Protein AF-A0A1M7P2T1-F1 (afdb_monomer_lite)

Sequence (149 aa):
MNSELLLVQASCNGKMECLFENRDLTLDIAVKNISPYTIGLPLQYIQAKGPYLTLIDNATQTKVVLKTGLPKFGLKNVLTTVKPGDVVHLSSVLKARELTEFRSRRTDISVRIELSTQVDIGSASQPPTHDLRNFEASTTLRILSQESP

Structure (mmCIF, N/CA/C/O backbone):
data_AF-A0A1M7P2T1-F1
#
_entry.id   AF-A0A1M7P2T1-F1
#
loop_
_atom_site.group_PDB
_atom_site.id
_atom_site.type_symbol
_atom_site.label_atom_id
_atom_site.label_alt_id
_atom_site.label_comp_id
_atom_site.label_asym_id
_atom_site.label_entity_id
_atom_site.label_seq_id
_atom_site.pdbx_PDB_ins_code
_atom_site.Cartn_x
_atom_site.Cartn_y
_atom_site.Cartn_z
_atom_site.occupancy
_atom_site.B_iso_or_equiv
_atom_site.auth_seq_id
_atom_site.auth_comp_id
_atom_site.auth_asym_id
_atom_site.auth_atom_id
_atom_site.pdbx_PDB_model_num
ATOM 1 N N . MET A 1 1 ? 15.864 16.478 -5.502 1.00 30.81 1 MET A N 1
ATOM 2 C CA . MET A 1 1 ? 14.471 16.327 -5.974 1.00 30.81 1 MET A CA 1
ATOM 3 C C . MET A 1 1 ? 14.152 14.844 -5.941 1.00 30.81 1 MET A C 1
ATOM 5 O O . MET A 1 1 ? 14.804 14.102 -6.662 1.00 30.81 1 MET A O 1
ATOM 9 N N . ASN A 1 2 ? 13.256 14.401 -5.056 1.00 45.00 2 ASN A N 1
ATOM 10 C CA . ASN A 1 2 ? 12.777 13.017 -5.068 1.00 45.00 2 ASN A CA 1
ATOM 11 C C . ASN A 1 2 ? 11.793 12.889 -6.230 1.00 45.00 2 ASN A C 1
ATOM 13 O O . ASN A 1 2 ? 10.662 13.351 -6.131 1.00 45.00 2 ASN A O 1
ATOM 17 N N . SER A 1 3 ? 12.254 12.353 -7.356 1.00 56.09 3 SER A N 1
ATOM 18 C CA . SER A 1 3 ? 11.376 12.025 -8.475 1.00 56.09 3 SER A CA 1
ATOM 19 C C . SER A 1 3 ? 10.542 10.812 -8.074 1.00 56.09 3 SER A C 1
ATOM 21 O O . SER A 1 3 ? 11.096 9.733 -7.870 1.00 56.09 3 SER A O 1
ATOM 23 N N . GLU A 1 4 ? 9.232 10.986 -7.921 1.00 79.38 4 GLU A N 1
ATOM 24 C CA . GLU A 1 4 ? 8.319 9.873 -7.658 1.00 79.38 4 GLU A CA 1
ATOM 25 C C . GLU A 1 4 ? 8.345 8.911 -8.855 1.00 79.38 4 GLU A C 1
ATOM 27 O O . GLU A 1 4 ? 7.960 9.264 -9.968 1.00 79.38 4 GLU A O 1
ATOM 32 N N . LEU A 1 5 ? 8.878 7.705 -8.646 1.00 87.19 5 LEU A N 1
ATOM 33 C CA . LEU A 1 5 ? 9.029 6.694 -9.700 1.00 87.19 5 LEU A CA 1
ATOM 34 C C . LEU A 1 5 ? 7.743 5.893 -9.912 1.00 87.19 5 LEU A C 1
ATOM 36 O O . LEU A 1 5 ? 7.380 5.548 -11.039 1.00 87.19 5 LEU A O 1
ATOM 40 N N . LEU A 1 6 ? 7.061 5.593 -8.808 1.00 91.31 6 LEU A N 1
ATOM 41 C CA . LEU A 1 6 ? 5.832 4.820 -8.785 1.00 91.31 6 LEU A CA 1
ATOM 42 C C . LEU A 1 6 ? 4.764 5.597 -8.018 1.00 91.31 6 LEU A C 1
ATOM 44 O O . LEU A 1 6 ? 5.033 6.146 -6.951 1.00 91.31 6 LEU A O 1
ATOM 48 N N . LEU A 1 7 ? 3.546 5.578 -8.545 1.00 94.00 7 LEU A N 1
ATOM 49 C CA . LEU A 1 7 ? 2.349 6.072 -7.882 1.00 94.00 7 LEU A CA 1
ATOM 50 C C . LEU A 1 7 ? 1.626 4.900 -7.218 1.00 94.00 7 LEU A C 1
ATOM 52 O O . LEU A 1 7 ? 1.411 3.870 -7.857 1.00 94.00 7 LEU A O 1
ATOM 56 N N . VAL A 1 8 ? 1.214 5.071 -5.962 1.00 94.56 8 VAL A N 1
ATOM 57 C CA . VAL A 1 8 ? 0.433 4.071 -5.224 1.00 94.56 8 VAL A CA 1
ATOM 58 C C . VAL A 1 8 ? -0.979 4.586 -4.999 1.00 94.56 8 VAL A C 1
ATOM 60 O O . VAL A 1 8 ? -1.188 5.691 -4.502 1.00 94.56 8 VAL A O 1
ATOM 63 N N . GLN A 1 9 ? -1.958 3.762 -5.346 1.00 95.25 9 GLN A N 1
ATOM 64 C CA . GLN A 1 9 ? -3.371 4.016 -5.102 1.00 95.25 9 GLN A CA 1
ATOM 65 C C . GLN A 1 9 ? -3.973 2.807 -4.402 1.00 95.25 9 GLN A C 1
ATOM 67 O O . GLN A 1 9 ? -3.535 1.680 -4.619 1.00 95.25 9 GLN A O 1
ATOM 72 N N . ALA A 1 10 ? -4.973 3.038 -3.561 1.00 94.81 10 ALA A N 1
ATOM 73 C CA . ALA A 1 10 ? -5.690 1.974 -2.885 1.00 94.81 10 ALA A CA 1
ATOM 74 C C . ALA A 1 10 ? -7.194 2.148 -3.055 1.00 94.81 10 ALA A C 1
ATOM 76 O O . ALA A 1 10 ? -7.694 3.263 -3.207 1.00 94.81 10 ALA A O 1
ATOM 77 N N . SER A 1 11 ? -7.904 1.030 -3.018 1.00 94.44 11 SER A N 1
ATOM 78 C CA . SER A 1 11 ? -9.359 0.979 -3.063 1.00 94.44 11 SER A CA 1
ATOM 79 C C . SER A 1 11 ? -9.866 -0.270 -2.347 1.00 94.44 11 SER A C 1
ATOM 81 O O . SER A 1 11 ? -9.094 -1.193 -2.098 1.00 94.44 11 SER A O 1
ATOM 83 N N . CYS A 1 12 ? -11.158 -0.315 -2.035 1.00 90.31 12 CYS A N 1
ATOM 84 C CA . CYS A 1 12 ? -11.846 -1.566 -1.726 1.00 90.31 12 CYS A CA 1
ATOM 85 C C . CYS A 1 12 ? -12.889 -1.809 -2.806 1.00 90.31 12 CYS A C 1
ATOM 87 O O . CYS A 1 12 ? -13.782 -0.974 -2.987 1.00 90.31 12 CYS A O 1
ATOM 89 N N . ASN A 1 13 ? -12.798 -2.930 -3.524 1.00 83.38 13 ASN A N 1
ATOM 90 C CA . ASN A 1 13 ? -13.743 -3.262 -4.594 1.00 83.38 13 ASN A CA 1
ATOM 91 C C . ASN A 1 13 ? -13.860 -2.126 -5.636 1.00 83.38 13 ASN A C 1
ATOM 93 O O . ASN A 1 13 ? -14.957 -1.776 -6.077 1.00 83.38 13 ASN A O 1
ATOM 97 N N . GLY A 1 14 ? -12.733 -1.481 -5.962 1.00 82.56 14 GLY A N 1
ATOM 98 C CA . GLY A 1 14 ? -12.664 -0.358 -6.905 1.00 82.56 14 GLY A CA 1
ATOM 99 C C . GLY A 1 14 ? -13.166 0.996 -6.381 1.00 82.56 14 GLY A C 1
ATOM 100 O O . GLY A 1 14 ? -13.191 1.962 -7.143 1.00 82.56 14 GLY A O 1
ATOM 101 N N . LYS A 1 15 ? -13.552 1.110 -5.102 1.00 85.56 15 LYS A N 1
ATOM 102 C CA . LYS A 1 15 ? -13.990 2.372 -4.478 1.00 85.56 15 LYS A CA 1
ATOM 103 C C . LYS A 1 15 ? -12.905 2.969 -3.579 1.00 85.56 15 LYS A C 1
ATOM 105 O O . LYS A 1 15 ? -12.253 2.247 -2.830 1.00 85.56 15 LYS A O 1
ATOM 110 N N . MET A 1 16 ? -12.747 4.294 -3.621 1.00 79.31 16 MET A N 1
ATOM 111 C CA . MET A 1 16 ? -11.813 5.038 -2.752 1.00 79.31 16 MET A CA 1
ATOM 112 C C . MET A 1 16 ? -12.334 5.229 -1.318 1.00 79.31 16 MET A C 1
ATOM 114 O O . MET A 1 16 ? -11.570 5.570 -0.419 1.00 79.31 16 MET A O 1
ATOM 118 N N . GLU A 1 17 ? -13.628 5.006 -1.100 1.00 87.56 17 GLU A N 1
ATOM 119 C CA . GLU A 1 17 ? -14.231 4.943 0.227 1.00 87.56 17 GLU A CA 1
ATOM 120 C C . GLU A 1 17 ? -14.737 3.524 0.467 1.00 87.56 17 GLU A C 1
ATOM 122 O O . GLU A 1 17 ? -15.507 2.975 -0.329 1.00 87.56 17 GLU A O 1
ATOM 127 N N . CYS A 1 18 ? -14.278 2.923 1.559 1.00 90.44 18 CYS A N 1
ATOM 128 C CA . CYS A 1 18 ? -14.628 1.561 1.925 1.00 90.44 18 CYS A CA 1
ATOM 129 C C . CYS A 1 18 ? -15.712 1.565 2.990 1.00 90.44 18 CYS A C 1
ATOM 131 O O . CYS A 1 18 ? -15.608 2.275 3.989 1.00 90.44 18 CYS A O 1
ATOM 133 N N . LEU A 1 19 ? -16.725 0.723 2.805 1.00 90.38 19 LEU A N 1
ATOM 134 C CA . LEU A 1 19 ? -17.755 0.513 3.810 1.00 90.38 19 LEU A CA 1
ATOM 135 C C . LEU A 1 19 ? -17.361 -0.650 4.712 1.00 90.38 19 LEU A C 1
ATOM 137 O O . LEU A 1 19 ? -17.115 -1.758 4.239 1.00 90.38 19 LEU A O 1
ATOM 141 N N . PHE A 1 20 ? -17.294 -0.388 6.011 1.00 89.88 20 PHE A N 1
ATOM 142 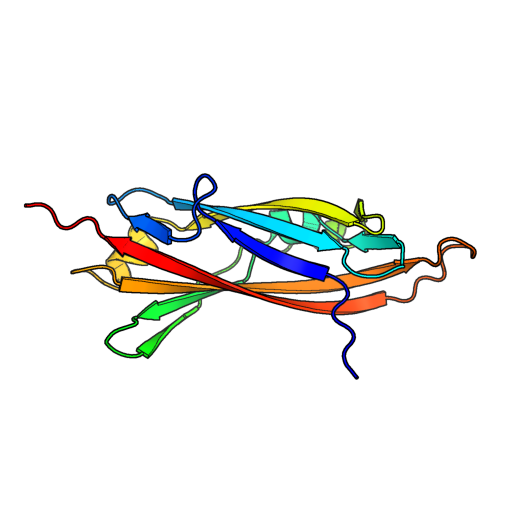C CA . PHE A 1 20 ? -17.057 -1.403 7.019 1.00 89.88 20 PHE A CA 1
ATOM 143 C C . PHE A 1 20 ? -18.382 -2.004 7.489 1.00 89.88 20 PHE A C 1
ATOM 145 O O . PHE A 1 20 ? -19.161 -1.361 8.193 1.00 89.88 20 PHE A O 1
ATOM 152 N N . GLU A 1 21 ? -18.606 -3.262 7.113 1.00 88.56 21 GLU A N 1
ATOM 153 C CA . GLU A 1 21 ? -19.809 -4.044 7.426 1.00 88.56 21 GLU A CA 1
ATOM 154 C C . GLU A 1 21 ? -19.513 -5.161 8.446 1.00 88.56 21 GLU A C 1
ATOM 156 O O . GLU A 1 21 ? -20.032 -6.270 8.335 1.00 88.56 21 GLU A O 1
ATOM 161 N N . ASN A 1 22 ? -18.621 -4.911 9.414 1.00 87.44 22 ASN A N 1
ATOM 162 C CA . ASN A 1 22 ? -18.168 -5.905 10.404 1.00 87.44 22 ASN A CA 1
ATOM 163 C C . ASN A 1 22 ? -17.561 -7.183 9.790 1.00 87.44 22 ASN A C 1
ATOM 165 O O . ASN A 1 22 ? -17.613 -8.263 10.379 1.00 87.44 22 ASN A O 1
ATOM 169 N N . ARG A 1 23 ? -16.970 -7.059 8.598 1.00 90.31 23 ARG A N 1
ATOM 170 C CA . ARG A 1 23 ? -16.273 -8.129 7.873 1.00 90.31 23 ARG A CA 1
ATOM 171 C C . ARG A 1 23 ? -14.881 -7.670 7.470 1.00 90.31 23 ARG A C 1
ATOM 173 O O . ARG A 1 23 ? -14.604 -6.471 7.441 1.00 90.31 23 ARG A O 1
ATOM 180 N N . ASP A 1 24 ? -14.013 -8.636 7.194 1.00 92.56 24 ASP A N 1
ATOM 181 C CA . ASP A 1 24 ? -12.669 -8.361 6.695 1.00 92.56 24 ASP A CA 1
ATOM 182 C C . ASP A 1 24 ? -12.753 -7.559 5.390 1.00 92.56 24 ASP A C 1
ATOM 184 O O . ASP A 1 24 ? -13.567 -7.854 4.511 1.00 92.56 24 ASP A O 1
ATOM 188 N N . LEU A 1 25 ? -11.909 -6.537 5.273 1.00 92.00 25 LEU A N 1
ATOM 189 C CA . LEU A 1 25 ? -11.828 -5.692 4.090 1.00 92.00 25 LEU A CA 1
ATOM 190 C C . LEU A 1 25 ? -10.619 -6.097 3.258 1.00 92.00 25 LEU A C 1
ATOM 192 O O . LEU A 1 25 ? -9.489 -6.110 3.746 1.00 92.00 25 LEU A O 1
ATOM 196 N N . THR A 1 26 ? -10.862 -6.395 1.986 1.00 93.31 26 THR A N 1
ATOM 197 C CA . THR A 1 26 ? -9.784 -6.557 1.010 1.00 93.31 26 THR A CA 1
ATOM 198 C C . THR A 1 26 ? -9.421 -5.183 0.464 1.00 93.31 26 THR A C 1
ATOM 200 O O . THR A 1 26 ? -10.283 -4.450 -0.017 1.00 93.31 26 THR A O 1
ATOM 203 N N . LEU A 1 27 ? -8.146 -4.831 0.593 1.00 93.88 27 LEU A N 1
ATOM 204 C CA . LEU A 1 27 ? -7.551 -3.611 0.076 1.00 93.88 27 LEU A CA 1
ATOM 205 C C . LEU A 1 27 ? -6.851 -3.944 -1.239 1.00 93.88 27 LEU A C 1
ATOM 207 O O . LEU A 1 27 ? -5.855 -4.674 -1.243 1.00 93.88 27 LEU A O 1
ATOM 211 N N . ASP A 1 28 ? -7.353 -3.382 -2.329 1.00 95.12 28 ASP A N 1
ATOM 212 C CA . ASP A 1 28 ? -6.757 -3.459 -3.656 1.00 95.12 28 ASP A CA 1
ATOM 213 C C . ASP A 1 28 ? -5.781 -2.297 -3.819 1.00 95.12 28 ASP A C 1
ATOM 215 O O . ASP A 1 28 ? -6.184 -1.132 -3.826 1.00 95.12 28 ASP A O 1
ATOM 219 N N . ILE A 1 29 ? -4.492 -2.603 -3.937 1.00 95.31 29 ILE A N 1
ATOM 220 C CA . ILE A 1 29 ? -3.420 -1.613 -4.026 1.00 95.31 29 ILE A CA 1
ATOM 221 C C . ILE A 1 29 ? -2.834 -1.667 -5.434 1.00 95.31 29 ILE A C 1
ATOM 223 O O . ILE A 1 29 ? -2.256 -2.671 -5.844 1.00 95.31 29 ILE A O 1
ATOM 227 N N . ALA A 1 30 ? -2.976 -0.575 -6.175 1.00 95.88 30 ALA A N 1
ATOM 228 C CA . ALA A 1 30 ? -2.405 -0.399 -7.499 1.00 95.88 30 ALA A CA 1
ATOM 229 C C . ALA A 1 30 ? -1.087 0.373 -7.397 1.00 95.88 30 ALA A C 1
ATOM 231 O O . ALA A 1 30 ? -1.028 1.447 -6.797 1.00 95.88 30 ALA A O 1
ATOM 232 N N . VAL A 1 31 ? -0.036 -0.165 -8.010 1.00 95.50 31 VAL A N 1
ATOM 233 C CA . VAL A 1 31 ? 1.273 0.476 -8.129 1.00 95.50 31 VAL A CA 1
ATOM 234 C C . VAL A 1 31 ? 1.529 0.737 -9.605 1.00 95.50 31 VAL A C 1
ATOM 236 O O . VAL A 1 31 ? 1.712 -0.197 -10.384 1.00 95.50 31 VAL A O 1
ATOM 239 N N . LYS A 1 32 ? 1.517 2.009 -9.998 1.00 96.19 32 LYS A N 1
ATOM 240 C CA . LYS A 1 32 ? 1.721 2.444 -11.380 1.00 96.19 32 LYS A CA 1
ATOM 241 C C . LYS A 1 32 ? 3.125 2.988 -11.566 1.00 96.19 32 LYS A C 1
ATOM 243 O O . LYS A 1 32 ? 3.534 3.871 -10.818 1.00 96.19 32 LYS A O 1
ATOM 248 N N . ASN A 1 33 ? 3.825 2.547 -12.603 1.00 94.50 33 ASN A N 1
ATOM 249 C CA . ASN A 1 33 ? 5.062 3.196 -13.015 1.00 94.50 33 ASN A CA 1
ATOM 250 C C . ASN A 1 33 ? 4.752 4.490 -13.773 1.00 94.50 33 ASN A C 1
ATOM 252 O O . ASN A 1 33 ? 4.214 4.469 -14.879 1.00 94.50 33 ASN A O 1
ATOM 256 N N . ILE A 1 34 ? 5.072 5.621 -13.147 1.00 94.44 34 ILE A N 1
ATOM 257 C CA . ILE A 1 34 ? 4.895 6.966 -13.713 1.00 94.44 34 ILE A CA 1
ATOM 258 C C . ILE A 1 34 ? 6.212 7.550 -14.235 1.00 94.44 34 ILE A C 1
ATOM 260 O O . ILE A 1 34 ? 6.234 8.660 -14.763 1.00 94.44 34 ILE A O 1
ATOM 264 N N . SER A 1 35 ? 7.308 6.805 -14.094 1.00 90.56 35 SER A N 1
ATOM 265 C CA . SER A 1 35 ? 8.620 7.182 -14.598 1.00 90.56 35 SER A CA 1
ATOM 266 C C . SER A 1 35 ? 8.782 6.808 -16.081 1.00 90.56 35 SER A C 1
ATOM 268 O O . SER A 1 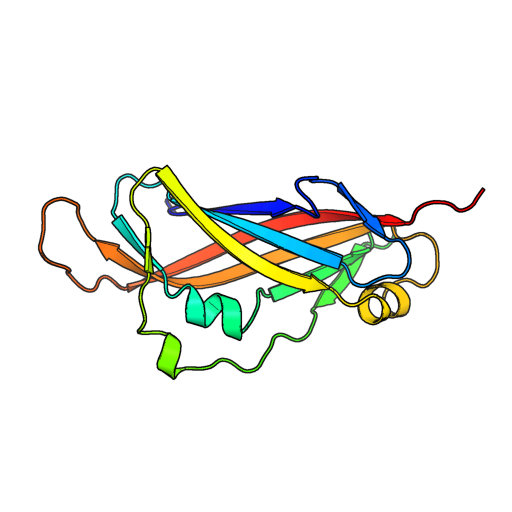35 ? 8.086 5.920 -16.580 1.00 90.56 35 SER A O 1
ATOM 270 N N . PRO A 1 36 ? 9.737 7.426 -16.797 1.00 89.50 36 PRO A N 1
ATOM 271 C CA . PRO A 1 36 ? 10.099 7.011 -18.153 1.00 89.50 36 PRO A CA 1
ATOM 272 C C . PRO A 1 36 ? 10.986 5.750 -18.187 1.00 89.50 36 PRO A C 1
ATOM 274 O O . PRO A 1 36 ? 11.397 5.326 -19.266 1.00 89.50 36 PRO A O 1
ATOM 277 N N . TYR A 1 37 ? 11.309 5.156 -17.034 1.00 89.19 37 TYR A N 1
ATOM 278 C CA . TYR A 1 37 ? 12.233 4.028 -16.903 1.00 89.19 37 TYR A CA 1
ATOM 279 C C . TYR A 1 37 ? 11.491 2.713 -16.679 1.00 89.19 37 TYR A C 1
ATOM 281 O O . TYR A 1 37 ? 10.389 2.691 -16.134 1.00 89.19 37 TYR A O 1
ATOM 289 N N . THR A 1 38 ? 12.110 1.595 -17.054 1.00 90.69 38 THR A N 1
ATOM 290 C CA . THR A 1 38 ? 11.599 0.273 -16.674 1.00 90.69 38 THR A CA 1
ATOM 291 C C . THR A 1 38 ? 12.036 -0.029 -15.247 1.00 90.69 38 THR A C 1
ATOM 293 O O . THR A 1 38 ? 13.212 0.109 -14.922 1.00 90.69 38 THR A O 1
ATOM 296 N N . ILE A 1 39 ? 11.105 -0.464 -14.399 1.00 91.31 39 ILE A N 1
ATOM 297 C CA . ILE A 1 39 ? 11.370 -0.714 -12.981 1.00 91.31 39 ILE A CA 1
ATOM 298 C C . ILE A 1 39 ? 11.281 -2.211 -12.687 1.00 91.31 39 ILE A C 1
ATOM 300 O O . ILE A 1 39 ? 10.284 -2.859 -12.999 1.00 91.31 39 ILE A O 1
ATOM 304 N N . GLY A 1 40 ? 12.317 -2.763 -12.062 1.00 92.69 40 GLY A N 1
ATOM 305 C CA . GLY A 1 40 ? 12.288 -4.069 -11.416 1.00 92.69 40 GLY A CA 1
ATOM 306 C C . GLY A 1 40 ? 11.753 -3.934 -9.994 1.00 92.69 40 GLY A C 1
ATOM 307 O O . GLY A 1 40 ? 12.469 -3.506 -9.090 1.00 92.69 40 GLY A O 1
ATOM 308 N N . LEU A 1 41 ? 10.490 -4.302 -9.784 1.00 92.31 41 LEU A N 1
ATOM 309 C CA . LEU A 1 41 ? 9.825 -4.250 -8.483 1.00 92.31 41 LEU A CA 1
ATOM 310 C C . LEU A 1 41 ? 9.802 -5.652 -7.856 1.00 92.31 41 LEU A C 1
ATOM 312 O O . LEU A 1 41 ? 9.278 -6.569 -8.491 1.00 92.31 41 LEU A O 1
ATOM 316 N N . PRO A 1 42 ? 10.276 -5.867 -6.616 1.00 93.12 42 PRO A N 1
ATOM 317 C CA . PRO A 1 42 ? 10.160 -7.160 -5.938 1.00 93.12 42 PRO A CA 1
ATOM 318 C C . PRO A 1 42 ? 8.721 -7.409 -5.446 1.00 93.12 42 PRO A C 1
ATOM 320 O O . PRO A 1 42 ? 8.447 -7.502 -4.249 1.00 93.12 42 PRO A O 1
ATOM 323 N N . LEU A 1 43 ? 7.771 -7.500 -6.380 1.00 93.06 43 LEU A N 1
ATOM 324 C CA . LEU A 1 43 ? 6.331 -7.540 -6.121 1.00 93.06 43 LEU A CA 1
ATOM 325 C C . LEU A 1 43 ? 5.951 -8.675 -5.163 1.00 93.06 43 LEU A C 1
ATOM 327 O O . LEU A 1 43 ? 5.212 -8.461 -4.206 1.00 93.06 43 LEU A O 1
ATOM 331 N N . GLN A 1 44 ? 6.512 -9.869 -5.369 1.00 91.94 44 GLN A N 1
ATOM 332 C CA . GLN A 1 44 ? 6.232 -11.034 -4.525 1.00 91.94 44 GLN A CA 1
ATOM 333 C C . GLN A 1 44 ? 6.725 -10.846 -3.084 1.00 91.94 44 GLN A C 1
ATOM 335 O O . GLN A 1 44 ? 6.080 -11.316 -2.147 1.00 91.94 44 GLN A O 1
ATOM 340 N N . TYR A 1 45 ? 7.845 -10.142 -2.886 1.00 92.38 45 TYR A N 1
ATOM 341 C CA . TYR A 1 45 ? 8.346 -9.812 -1.552 1.00 92.38 45 TYR A CA 1
ATOM 342 C C . TYR A 1 45 ? 7.385 -8.873 -0.817 1.00 92.38 45 TYR A C 1
ATOM 344 O O . TYR A 1 45 ? 7.042 -9.130 0.340 1.00 92.38 45 TYR A O 1
ATOM 352 N N . ILE A 1 46 ? 6.917 -7.827 -1.505 1.00 92.19 46 ILE A N 1
ATOM 353 C CA . ILE A 1 46 ? 5.954 -6.859 -0.966 1.00 92.19 46 ILE A CA 1
ATOM 354 C C . ILE A 1 46 ? 4.632 -7.562 -0.641 1.00 92.19 46 ILE A C 1
ATOM 356 O O . ILE A 1 46 ? 4.124 -7.415 0.466 1.00 92.19 46 ILE A O 1
ATOM 360 N N . GLN A 1 47 ? 4.120 -8.387 -1.558 1.00 92.94 47 GLN A N 1
ATOM 361 C CA . GLN A 1 47 ? 2.883 -9.148 -1.376 1.00 92.94 47 GLN A CA 1
ATOM 362 C C . GLN A 1 47 ? 2.964 -10.116 -0.186 1.00 92.94 47 GLN A C 1
ATOM 364 O O . GLN A 1 47 ? 2.009 -10.238 0.576 1.00 92.94 47 GLN A O 1
ATOM 369 N N . ALA A 1 48 ? 4.097 -10.803 -0.005 1.00 91.19 48 ALA A N 1
ATOM 370 C CA . ALA A 1 48 ? 4.271 -11.771 1.078 1.00 91.19 48 ALA A CA 1
ATOM 371 C C . ALA A 1 48 ? 4.386 -11.115 2.462 1.00 91.19 48 ALA A C 1
ATOM 373 O O . ALA A 1 48 ? 3.893 -11.664 3.446 1.00 91.19 48 ALA A O 1
ATOM 374 N N . LYS A 1 49 ? 5.061 -9.964 2.546 1.00 90.44 49 LYS A N 1
ATOM 375 C CA . LYS A 1 49 ? 5.195 -9.183 3.783 1.00 90.44 49 LYS A CA 1
ATOM 376 C C . LYS A 1 49 ? 3.916 -8.397 4.105 1.00 90.44 49 LYS A C 1
ATOM 378 O O . LYS A 1 49 ? 3.587 -8.211 5.276 1.00 90.44 49 LYS A O 1
ATOM 383 N N . GLY A 1 50 ? 3.204 -7.960 3.070 1.00 89.62 50 GLY A N 1
ATOM 384 C CA . GLY A 1 50 ? 2.111 -7.001 3.153 1.00 89.62 50 GLY A CA 1
ATOM 385 C C . GLY A 1 50 ? 2.607 -5.550 3.277 1.00 89.62 50 GLY A C 1
ATOM 386 O O . GLY A 1 50 ? 3.757 -5.312 3.672 1.00 89.62 50 GLY A O 1
ATOM 387 N N . PRO A 1 51 ? 1.755 -4.567 2.935 1.00 91.88 51 PRO A N 1
ATOM 388 C CA . PRO A 1 51 ? 2.032 -3.155 3.182 1.00 91.88 51 PRO A CA 1
ATOM 389 C C . PRO A 1 51 ? 2.091 -2.863 4.683 1.00 91.88 51 PRO A C 1
ATOM 391 O O . PRO A 1 51 ? 1.455 -3.548 5.485 1.00 91.88 51 PRO A O 1
ATOM 394 N N . TYR A 1 52 ? 2.781 -1.791 5.061 1.00 93.19 52 TYR A N 1
ATOM 395 C CA . TYR A 1 52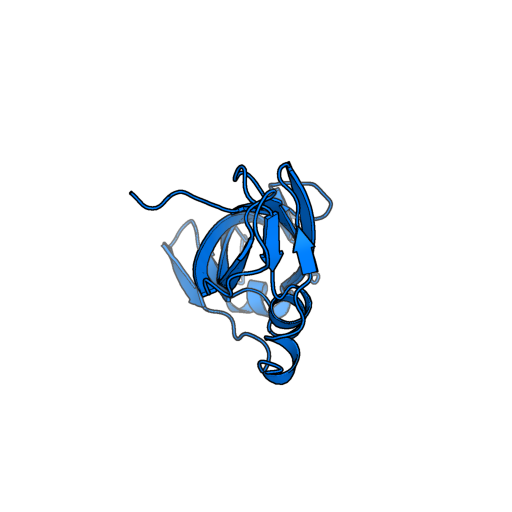 ? 2.595 -1.217 6.389 1.00 93.19 52 TYR A CA 1
ATOM 396 C C . TYR A 1 52 ? 1.253 -0.491 6.425 1.00 93.19 52 TYR A C 1
ATOM 398 O O . TYR A 1 52 ? 0.956 0.315 5.544 1.00 93.19 52 TYR A O 1
ATOM 406 N N . LEU A 1 53 ? 0.435 -0.807 7.425 1.00 94.81 53 LEU A N 1
ATOM 407 C CA . LEU A 1 53 ? -0.879 -0.205 7.606 1.00 94.81 53 LEU A CA 1
ATOM 408 C C . LEU A 1 53 ? -0.895 0.577 8.913 1.00 94.81 53 LEU A C 1
ATOM 410 O O . LEU A 1 53 ? -0.600 0.023 9.972 1.00 94.81 53 LEU A O 1
ATOM 414 N N . THR A 1 54 ? -1.286 1.843 8.841 1.00 96.00 54 THR A N 1
ATOM 415 C CA . THR A 1 54 ? -1.545 2.681 10.012 1.00 96.00 54 THR A CA 1
ATOM 416 C C . THR A 1 54 ? -3.014 3.078 10.016 1.00 96.00 54 THR A C 1
ATOM 418 O O . THR A 1 54 ? -3.475 3.768 9.106 1.00 96.00 54 THR A O 1
ATOM 421 N N . LEU A 1 55 ? -3.746 2.650 11.043 1.00 95.12 55 LEU A N 1
ATOM 422 C CA . LEU A 1 55 ? -5.110 3.096 11.308 1.00 95.12 55 LEU A CA 1
ATOM 423 C C . LEU A 1 55 ? -5.066 4.460 11.989 1.00 95.12 55 LEU A C 1
ATOM 425 O O . LEU A 1 55 ? -4.289 4.659 12.922 1.00 95.12 55 LEU A O 1
ATOM 429 N N . ILE A 1 56 ? -5.896 5.385 11.523 1.00 95.19 56 ILE A N 1
ATOM 430 C CA . ILE A 1 56 ? -6.008 6.746 12.041 1.00 95.19 56 ILE A CA 1
ATOM 431 C C . ILE A 1 56 ? -7.481 7.013 12.326 1.00 95.19 56 ILE A C 1
ATOM 433 O O . ILE A 1 56 ? -8.308 6.982 11.419 1.00 95.19 56 ILE A O 1
ATOM 437 N N . ASP A 1 57 ? -7.814 7.286 13.580 1.00 92.19 57 ASP A N 1
ATOM 438 C CA . ASP A 1 57 ? -9.146 7.742 13.959 1.00 92.19 57 ASP A CA 1
ATOM 439 C C . ASP A 1 57 ? -9.299 9.204 13.522 1.00 92.19 57 ASP A C 1
ATOM 441 O O . ASP A 1 57 ? -8.589 10.078 14.020 1.00 92.19 57 ASP A O 1
ATOM 445 N N . ASN A 1 58 ? -10.228 9.494 12.611 1.00 91.06 58 ASN A N 1
ATOM 446 C CA . ASN A 1 58 ? -10.378 10.851 12.080 1.00 91.06 58 ASN A CA 1
ATOM 447 C C . ASN A 1 58 ? -10.936 11.852 13.111 1.00 91.06 58 ASN A C 1
ATOM 449 O O . ASN A 1 58 ? -10.677 13.049 12.997 1.00 91.06 58 ASN A O 1
ATOM 453 N N . ALA A 1 59 ? -11.637 11.382 14.146 1.00 89.88 59 ALA A N 1
ATOM 454 C CA . ALA A 1 59 ? -12.196 12.214 15.210 1.00 89.88 59 ALA A CA 1
ATOM 455 C C . ALA A 1 59 ? -11.179 12.518 16.319 1.00 89.88 59 ALA A C 1
ATOM 457 O O . ALA A 1 59 ? -11.116 13.644 16.803 1.00 89.88 59 ALA A O 1
ATOM 458 N N . THR A 1 60 ? -10.394 11.520 16.737 1.00 90.62 60 THR A N 1
ATOM 459 C CA . THR A 1 60 ? -9.450 11.661 17.864 1.00 90.62 60 THR A CA 1
ATOM 460 C C . THR A 1 60 ? -8.002 11.861 17.427 1.00 90.62 60 THR A C 1
ATOM 462 O O . THR A 1 60 ? -7.158 12.193 18.252 1.00 90.62 60 THR A O 1
ATOM 465 N N . GLN A 1 61 ? -7.698 11.644 16.144 1.00 92.69 61 GLN A N 1
ATOM 466 C CA . GLN A 1 61 ? -6.344 11.600 15.578 1.00 92.69 61 GLN A CA 1
ATOM 467 C C . GLN A 1 61 ? -5.436 10.519 16.192 1.00 92.69 61 GLN A C 1
ATOM 469 O O . GLN A 1 61 ? -4.228 10.504 15.939 1.00 92.69 61 GLN A O 1
ATOM 474 N N . THR A 1 62 ? -6.009 9.582 16.957 1.00 92.69 62 THR A N 1
ATOM 475 C CA . THR A 1 62 ? -5.307 8.408 17.489 1.00 92.69 62 THR A CA 1
ATOM 476 C C . THR A 1 62 ? -4.799 7.543 16.342 1.00 92.69 62 THR A C 1
ATOM 478 O O . THR A 1 62 ? -5.495 7.370 15.342 1.00 92.69 62 THR A O 1
ATOM 481 N N . LYS A 1 63 ? -3.588 6.992 16.483 1.00 95.00 63 LYS A N 1
ATOM 482 C CA . LYS A 1 63 ? -2.945 6.170 15.453 1.00 95.00 63 LYS A CA 1
ATOM 483 C C . LYS A 1 63 ? -2.509 4.828 16.012 1.00 95.00 63 LYS A C 1
ATOM 485 O O . LYS A 1 63 ? -1.923 4.778 17.090 1.00 95.00 63 LYS A O 1
ATOM 490 N N . VAL A 1 64 ? -2.732 3.762 15.251 1.00 94.75 64 VAL A N 1
ATOM 491 C CA . VAL A 1 64 ? -2.213 2.422 15.547 1.00 94.75 64 VAL A CA 1
ATOM 492 C C . VAL A 1 64 ? -1.591 1.837 14.290 1.00 94.75 64 VAL A C 1
ATOM 494 O O . VAL A 1 64 ? -2.224 1.772 13.240 1.00 94.75 64 VAL A O 1
ATOM 497 N N . VAL A 1 65 ? -0.343 1.392 14.413 1.00 93.69 65 VAL A N 1
ATOM 498 C CA . VAL A 1 65 ? 0.356 0.658 13.356 1.00 93.69 65 VAL A CA 1
ATOM 499 C C . VAL A 1 65 ? 0.008 -0.821 13.481 1.00 93.69 65 VAL A C 1
ATOM 501 O O . VAL A 1 65 ? 0.178 -1.418 14.547 1.00 93.69 65 VAL A O 1
ATOM 504 N N . LEU A 1 66 ? -0.472 -1.418 12.396 1.00 92.75 66 LEU A N 1
ATOM 505 C CA . LEU A 1 66 ? -0.772 -2.841 12.343 1.00 92.75 66 LEU A CA 1
ATOM 506 C C . LEU A 1 66 ? 0.496 -3.654 12.093 1.00 92.75 66 LEU A C 1
ATOM 508 O O . LEU A 1 66 ? 1.447 -3.215 11.441 1.00 92.75 66 LEU A O 1
ATOM 512 N N . LYS A 1 67 ? 0.502 -4.879 12.618 1.00 86.25 67 LYS A N 1
ATOM 513 C CA . LYS A 1 67 ? 1.610 -5.809 12.406 1.00 86.25 67 LYS A CA 1
ATOM 514 C C . LYS A 1 67 ? 1.616 -6.272 10.951 1.00 86.25 67 LYS A C 1
ATOM 516 O O . LYS A 1 67 ? 0.593 -6.702 10.430 1.00 86.25 67 LYS A O 1
ATOM 521 N N . THR A 1 68 ? 2.788 -6.233 10.328 1.00 83.25 68 THR A N 1
ATOM 522 C CA . THR A 1 68 ? 3.017 -6.820 9.004 1.00 83.25 68 THR A CA 1
ATOM 523 C C . THR A 1 68 ? 3.389 -8.298 9.118 1.00 83.25 68 THR A C 1
ATOM 525 O O . THR A 1 68 ? 3.738 -8.791 10.196 1.00 83.25 68 THR A O 1
ATOM 528 N N . GLY A 1 69 ? 3.281 -9.026 8.007 1.00 82.12 69 GLY A N 1
ATOM 529 C CA . GLY A 1 69 ? 3.705 -10.419 7.925 1.00 82.12 69 GLY A CA 1
ATOM 530 C C . GLY A 1 69 ? 5.225 -10.572 8.018 1.00 82.12 69 GLY A C 1
ATOM 531 O O . GLY A 1 69 ? 5.990 -9.624 7.828 1.00 82.12 69 GLY A O 1
ATOM 532 N N . LEU A 1 70 ? 5.680 -11.800 8.283 1.00 84.38 70 LEU A N 1
ATOM 533 C CA . LEU A 1 70 ? 7.109 -12.103 8.294 1.00 84.38 70 LEU A CA 1
ATOM 534 C C . LEU A 1 70 ? 7.692 -11.965 6.875 1.00 84.38 70 LEU A C 1
ATOM 536 O O . LEU A 1 70 ? 7.191 -12.599 5.940 1.00 84.38 70 LEU A O 1
ATOM 540 N N . PRO A 1 71 ? 8.763 -11.173 6.689 1.00 84.44 71 PRO A N 1
ATOM 541 C CA . PRO A 1 71 ? 9.359 -10.977 5.377 1.00 84.44 71 PRO A CA 1
ATOM 542 C C . PRO A 1 71 ? 10.013 -12.267 4.869 1.00 84.44 71 PRO A C 1
ATOM 544 O O . PRO A 1 71 ? 10.890 -12.840 5.513 1.00 84.44 71 PRO A O 1
ATOM 547 N N . LYS A 1 72 ? 9.653 -12.689 3.654 1.00 90.56 72 LYS A N 1
ATOM 548 C CA . LYS A 1 72 ? 10.322 -13.793 2.949 1.00 90.56 72 LYS A CA 1
ATOM 549 C C . LYS A 1 72 ? 11.530 -13.262 2.178 1.00 90.56 72 LYS A C 1
ATOM 551 O O . LYS A 1 72 ? 11.425 -12.963 0.994 1.00 90.56 72 LYS A O 1
ATOM 556 N N . PHE A 1 73 ? 12.674 -13.117 2.848 1.00 88.06 73 PHE A N 1
ATOM 557 C CA . PHE A 1 73 ? 13.865 -12.452 2.291 1.00 88.06 73 PHE A CA 1
ATOM 558 C C . PHE A 1 73 ? 14.345 -12.996 0.937 1.00 88.06 73 PHE A C 1
ATOM 560 O O . PHE A 1 73 ? 14.812 -12.209 0.121 1.00 88.06 73 PHE A O 1
ATOM 567 N N . GLY A 1 74 ? 14.165 -14.293 0.660 1.00 88.56 74 GLY A N 1
ATOM 568 C CA . GLY A 1 74 ? 14.507 -14.883 -0.641 1.00 88.56 74 GLY A CA 1
ATOM 569 C C . GLY A 1 74 ? 13.748 -14.279 -1.832 1.00 88.56 74 GLY A C 1
ATOM 570 O O . GLY A 1 74 ? 14.239 -14.333 -2.952 1.00 88.56 74 GLY A O 1
ATOM 571 N N . LEU A 1 75 ? 12.593 -13.643 -1.602 1.00 90.19 75 LEU A N 1
ATOM 572 C CA . LEU A 1 75 ? 11.808 -12.988 -2.653 1.00 90.19 75 LEU A CA 1
ATOM 573 C C . LEU A 1 75 ? 12.322 -11.588 -3.013 1.00 90.19 75 LEU A C 1
ATOM 575 O O . LEU A 1 75 ? 11.871 -11.029 -4.008 1.00 90.19 75 LEU A O 1
ATOM 579 N N . LYS A 1 76 ? 13.255 -11.006 -2.241 1.00 87.06 76 LYS A N 1
ATOM 580 C CA . LYS A 1 76 ? 13.779 -9.652 -2.510 1.00 87.06 76 LYS A CA 1
ATOM 581 C C . LYS A 1 76 ? 14.428 -9.524 -3.889 1.00 87.06 76 LYS A C 1
ATOM 583 O O . LYS A 1 76 ? 14.359 -8.461 -4.487 1.00 87.06 76 LYS A O 1
ATOM 588 N N . ASN A 1 77 ? 15.024 -10.608 -4.381 1.00 86.19 77 ASN A N 1
ATOM 589 C CA . ASN A 1 77 ? 15.732 -10.630 -5.660 1.00 86.19 77 ASN A CA 1
ATOM 590 C C . ASN A 1 77 ? 14.842 -11.117 -6.818 1.00 86.19 77 ASN A C 1
ATOM 592 O O . ASN A 1 77 ? 15.298 -11.191 -7.955 1.00 86.19 77 ASN A O 1
ATOM 596 N N . VAL A 1 78 ? 13.579 -11.468 -6.544 1.00 89.81 78 VAL A N 1
ATOM 597 C CA . VAL A 1 78 ? 12.611 -11.894 -7.562 1.00 89.81 78 VAL A CA 1
ATOM 598 C C . VAL A 1 78 ? 11.888 -10.654 -8.076 1.00 89.81 78 VAL A C 1
ATOM 600 O O . VAL A 1 78 ? 10.863 -10.234 -7.534 1.00 89.81 78 VAL A O 1
ATOM 603 N N . LEU A 1 79 ? 12.467 -10.037 -9.105 1.00 91.44 79 LEU A N 1
ATOM 604 C CA . LEU A 1 79 ? 11.973 -8.787 -9.671 1.00 91.44 79 LEU A CA 1
ATOM 605 C C . LEU A 1 79 ? 10.878 -9.041 -10.710 1.00 91.44 79 LEU A C 1
ATOM 607 O O . LEU A 1 79 ? 11.004 -9.877 -11.599 1.00 91.44 79 LEU A O 1
ATOM 611 N N . THR A 1 80 ? 9.800 -8.278 -10.597 1.00 92.75 80 THR A N 1
ATOM 612 C CA . THR A 1 80 ? 8.750 -8.146 -11.604 1.00 92.75 80 THR A CA 1
ATOM 613 C C . THR A 1 80 ? 9.032 -6.894 -12.418 1.00 92.75 80 THR A C 1
ATOM 615 O O . THR A 1 80 ? 9.179 -5.810 -11.856 1.00 92.75 80 THR A O 1
ATOM 618 N N . THR A 1 81 ? 9.124 -7.038 -13.736 1.00 93.25 81 THR A N 1
ATOM 619 C CA . THR A 1 81 ? 9.325 -5.910 -14.648 1.00 93.25 81 THR A CA 1
ATOM 620 C C . THR A 1 81 ? 8.041 -5.092 -14.775 1.00 93.25 81 THR A C 1
ATOM 622 O O . THR A 1 81 ? 6.999 -5.637 -15.125 1.00 93.25 81 THR A O 1
ATOM 625 N N . VAL A 1 82 ? 8.135 -3.785 -14.536 1.00 93.56 82 VAL A N 1
ATOM 626 C CA . VAL A 1 82 ? 7.043 -2.812 -14.664 1.00 93.56 82 VAL A CA 1
ATOM 627 C C . VAL A 1 82 ? 7.495 -1.718 -15.630 1.00 93.56 82 VAL A C 1
ATOM 629 O O . VAL A 1 82 ? 8.362 -0.907 -15.292 1.00 93.56 82 VAL A O 1
ATOM 632 N N . LYS A 1 83 ? 6.964 -1.700 -16.855 1.00 94.00 83 LYS A N 1
ATOM 633 C CA . LYS A 1 83 ? 7.348 -0.708 -17.875 1.00 94.00 83 LYS A CA 1
ATOM 634 C C . LYS A 1 83 ? 6.704 0.653 -17.585 1.00 94.00 83 LYS A C 1
ATOM 636 O O . LYS A 1 83 ? 5.758 0.716 -16.799 1.00 94.00 83 LYS A O 1
ATOM 641 N N . PRO A 1 84 ? 7.179 1.747 -18.207 1.00 94.69 84 PRO A N 1
ATOM 642 C CA . PRO A 1 84 ? 6.512 3.043 -18.120 1.00 94.69 84 PRO A CA 1
ATOM 643 C C . PRO A 1 84 ? 5.016 2.938 -18.437 1.00 94.69 84 PRO A C 1
ATOM 645 O O . PRO A 1 84 ? 4.634 2.437 -19.492 1.00 94.69 84 PRO A O 1
ATOM 648 N N . GLY A 1 85 ? 4.171 3.411 -17.523 1.00 95.50 85 GLY A N 1
ATOM 649 C CA . GLY A 1 85 ? 2.713 3.367 -17.642 1.00 95.50 85 GLY A CA 1
ATOM 650 C C . GLY A 1 85 ? 2.045 2.086 -17.134 1.00 95.50 85 GLY A C 1
ATOM 651 O O . GLY A 1 85 ? 0.842 2.137 -16.866 1.00 95.50 85 GLY A O 1
ATOM 652 N N . ASP A 1 86 ? 2.789 0.989 -16.945 1.00 96.75 86 ASP A N 1
ATOM 653 C CA . ASP A 1 86 ? 2.241 -0.274 -16.439 1.00 96.75 86 ASP A CA 1
ATOM 654 C C . ASP A 1 86 ? 1.738 -0.125 -14.999 1.00 96.75 86 ASP A C 1
ATOM 656 O O . ASP A 1 86 ? 2.274 0.645 -14.192 1.00 96.75 86 ASP A O 1
ATOM 660 N N . VAL A 1 87 ? 0.718 -0.918 -14.671 1.00 96.69 87 VAL A N 1
ATOM 661 C CA . VAL A 1 87 ? 0.144 -1.024 -13.330 1.00 96.69 87 VAL A CA 1
ATOM 662 C C . VAL A 1 87 ? 0.258 -2.466 -12.863 1.00 96.69 87 VAL A C 1
ATOM 664 O O . VAL A 1 87 ? -0.150 -3.390 -13.564 1.00 96.69 87 VAL A O 1
ATOM 667 N N . VAL A 1 88 ? 0.792 -2.654 -11.661 1.00 95.62 88 VAL A N 1
ATOM 668 C CA . VAL A 1 88 ? 0.778 -3.938 -10.957 1.00 95.62 88 VAL A CA 1
ATOM 669 C C . VAL A 1 88 ? -0.094 -3.838 -9.717 1.00 95.62 88 VAL A C 1
ATOM 671 O O . VAL A 1 88 ? -0.229 -2.770 -9.118 1.00 95.62 88 VAL A O 1
ATOM 674 N N . HIS A 1 89 ? -0.692 -4.961 -9.336 1.00 94.81 89 HIS A N 1
ATOM 675 C CA . HIS A 1 89 ? -1.658 -5.017 -8.249 1.00 94.81 89 HIS A CA 1
ATOM 676 C C . HIS A 1 89 ? -1.130 -5.857 -7.091 1.00 94.81 89 HIS A C 1
ATOM 678 O O . HIS A 1 89 ? -0.500 -6.898 -7.283 1.00 94.81 89 HIS A O 1
ATOM 684 N N . LEU A 1 90 ? -1.414 -5.378 -5.888 1.00 93.06 90 LEU A N 1
ATOM 685 C CA . LEU A 1 90 ? -1.180 -6.037 -4.615 1.00 93.06 90 LEU A CA 1
ATOM 686 C C . LEU A 1 90 ? -2.511 -6.098 -3.870 1.00 93.06 90 LEU A C 1
ATOM 688 O O . LEU A 1 90 ? -3.328 -5.184 -3.981 1.00 93.06 90 LEU A O 1
ATOM 692 N N . SER A 1 91 ? -2.707 -7.135 -3.067 1.00 92.00 91 SER A N 1
ATOM 693 C CA . SER A 1 91 ? -3.876 -7.240 -2.192 1.00 92.00 91 SER A CA 1
ATOM 694 C C . SER A 1 91 ? -3.443 -7.365 -0.740 1.00 92.00 91 SER A C 1
ATOM 696 O O . SER A 1 91 ? -2.552 -8.154 -0.421 1.00 92.00 91 SER A O 1
ATOM 698 N N . SER A 1 92 ? -4.100 -6.640 0.156 1.00 92.56 92 SER A N 1
ATOM 699 C CA . SER A 1 92 ? -3.950 -6.829 1.600 1.00 92.56 92 SER A CA 1
ATOM 700 C C . SER A 1 92 ? -5.311 -7.046 2.241 1.00 92.56 92 SER A C 1
ATOM 702 O O . SER A 1 92 ? -6.320 -6.589 1.718 1.00 92.56 92 SER A O 1
ATOM 704 N N . VAL A 1 93 ? -5.347 -7.737 3.376 1.00 92.38 93 VAL A N 1
ATOM 705 C CA . VAL A 1 93 ? -6.579 -7.941 4.141 1.00 92.38 93 VAL A CA 1
ATOM 706 C C . VAL A 1 93 ? -6.463 -7.174 5.445 1.00 92.38 93 VAL A C 1
ATOM 708 O O . VAL A 1 93 ? -5.553 -7.425 6.234 1.00 92.38 93 VAL A O 1
ATOM 711 N N . LEU A 1 94 ? -7.397 -6.256 5.664 1.00 92.12 94 LEU A N 1
ATOM 712 C CA . LEU A 1 94 ? -7.590 -5.567 6.928 1.00 92.12 94 LEU A CA 1
ATOM 713 C C . LEU A 1 94 ? -8.677 -6.296 7.715 1.00 92.12 94 LEU A C 1
ATOM 715 O O . LEU A 1 94 ? -9.825 -6.378 7.270 1.00 92.12 94 LEU A O 1
ATOM 719 N N . LYS A 1 95 ? -8.318 -6.862 8.868 1.00 92.50 95 LYS A N 1
ATOM 720 C CA . LYS A 1 95 ? -9.229 -7.750 9.594 1.00 92.50 95 LYS A CA 1
ATOM 721 C C . LYS A 1 95 ? -10.297 -6.949 10.322 1.00 92.50 95 LYS A C 1
ATOM 723 O O . LYS A 1 95 ? -9.996 -5.933 10.946 1.00 92.50 95 LYS A O 1
ATOM 728 N N . ALA A 1 96 ? -11.522 -7.467 10.353 1.00 91.31 96 ALA A N 1
ATOM 729 C CA . ALA A 1 96 ? -12.630 -6.842 11.071 1.00 91.31 96 ALA A CA 1
ATOM 730 C C . ALA A 1 96 ? -12.274 -6.578 12.537 1.00 91.31 96 ALA A C 1
ATOM 732 O O . ALA A 1 96 ? -12.514 -5.488 13.046 1.00 91.31 96 ALA A O 1
ATOM 733 N N . ARG A 1 97 ? -11.610 -7.549 13.180 1.00 90.75 97 ARG A N 1
ATOM 734 C CA . ARG A 1 97 ? -11.169 -7.431 14.575 1.00 90.75 97 ARG A CA 1
ATOM 735 C C . ARG A 1 97 ? -10.233 -6.242 14.813 1.00 90.75 97 ARG A C 1
ATOM 737 O O . ARG A 1 97 ? -10.359 -5.583 15.833 1.00 90.75 97 ARG A O 1
ATOM 744 N N . GLU A 1 98 ? -9.332 -5.946 13.871 1.00 90.69 98 GLU A N 1
ATOM 745 C CA . GLU A 1 98 ? -8.356 -4.852 13.999 1.00 90.69 98 GLU A CA 1
ATOM 746 C C . GLU A 1 98 ? -9.073 -3.500 13.963 1.00 90.69 98 GLU A C 1
ATOM 748 O O . GLU A 1 98 ? -8.748 -2.601 14.735 1.00 90.69 98 GLU A O 1
ATOM 753 N N . LEU A 1 99 ? -10.104 -3.384 13.122 1.00 89.00 99 LEU A N 1
ATOM 754 C CA . LEU A 1 99 ? -10.964 -2.206 13.051 1.00 89.00 99 LEU A CA 1
ATOM 755 C C . LEU A 1 99 ? -11.841 -2.057 14.299 1.00 89.00 99 LEU A C 1
ATOM 757 O O . LEU A 1 99 ? -11.927 -0.960 14.849 1.00 89.00 99 LEU A O 1
ATOM 761 N N . THR A 1 100 ? -12.460 -3.140 14.778 1.00 88.00 100 THR A N 1
ATOM 762 C CA . THR A 1 100 ? -13.342 -3.094 15.956 1.00 88.00 100 THR A CA 1
ATOM 763 C C . THR A 1 100 ? -12.588 -2.871 17.263 1.00 88.00 100 THR A C 1
ATOM 765 O O . THR A 1 100 ? -13.096 -2.173 18.138 1.00 88.00 100 THR A O 1
ATOM 768 N N . GLU A 1 101 ? -11.387 -3.445 17.409 1.00 86.94 101 GLU A N 1
ATOM 769 C CA . GLU A 1 101 ? -10.516 -3.229 18.573 1.00 86.94 101 GLU A CA 1
ATOM 770 C C . GLU A 1 101 ? -9.981 -1.796 18.597 1.00 86.94 101 GLU A C 1
ATOM 772 O O . GLU A 1 101 ? -9.902 -1.185 19.661 1.00 86.94 101 GLU A O 1
ATOM 777 N N . PHE A 1 102 ? -9.650 -1.242 17.426 1.00 85.88 102 PHE A N 1
ATOM 778 C CA . PHE A 1 102 ? -9.198 0.140 17.312 1.00 85.88 102 PHE A CA 1
ATOM 779 C C . PHE A 1 102 ? -10.326 1.143 17.578 1.00 85.88 102 PHE A C 1
ATOM 781 O O . PHE A 1 102 ? -10.109 2.142 18.265 1.00 85.88 102 PHE A O 1
ATOM 788 N N . ARG A 1 103 ? -11.540 0.885 17.069 1.00 79.44 103 ARG A N 1
ATOM 789 C CA . ARG A 1 103 ? -12.711 1.728 17.329 1.00 79.44 103 ARG A CA 1
ATOM 790 C C . ARG A 1 103 ? -14.012 0.928 17.313 1.00 79.44 103 ARG A C 1
ATOM 792 O O . ARG A 1 103 ? -14.520 0.535 16.268 1.00 79.44 103 ARG A O 1
ATOM 799 N N . SER A 1 104 ? -14.608 0.778 18.491 1.00 66.38 104 SER A N 1
ATOM 800 C CA . SER A 1 104 ? -15.800 -0.047 18.720 1.00 66.38 104 SER A CA 1
ATOM 801 C C . SER A 1 104 ? -17.134 0.611 18.332 1.00 66.38 104 SER A C 1
ATOM 803 O O . SER A 1 104 ? -18.156 -0.071 18.294 1.00 66.38 104 SER A O 1
ATOM 805 N N . ARG A 1 105 ? -17.166 1.926 18.053 1.00 66.69 105 ARG A N 1
ATOM 806 C CA . ARG A 1 105 ? -18.378 2.669 17.645 1.00 66.69 105 ARG A CA 1
ATOM 807 C C . ARG A 1 105 ? -18.063 3.707 16.567 1.00 66.69 105 ARG A C 1
ATOM 809 O O . ARG A 1 105 ? -17.142 4.496 16.762 1.00 66.69 105 ARG A O 1
ATOM 816 N N . ARG A 1 106 ? -18.878 3.734 15.501 1.00 67.62 106 ARG A N 1
ATOM 817 C CA . ARG A 1 106 ? -18.797 4.651 14.342 1.00 67.62 106 ARG A CA 1
ATOM 818 C C . ARG A 1 106 ? -17.378 4.762 13.776 1.00 67.62 106 ARG A C 1
ATOM 820 O O . ARG A 1 106 ? -16.573 5.597 14.184 1.00 67.62 106 ARG A O 1
ATOM 827 N N . THR A 1 107 ? -17.073 3.888 12.833 1.00 69.00 107 THR A N 1
ATOM 828 C 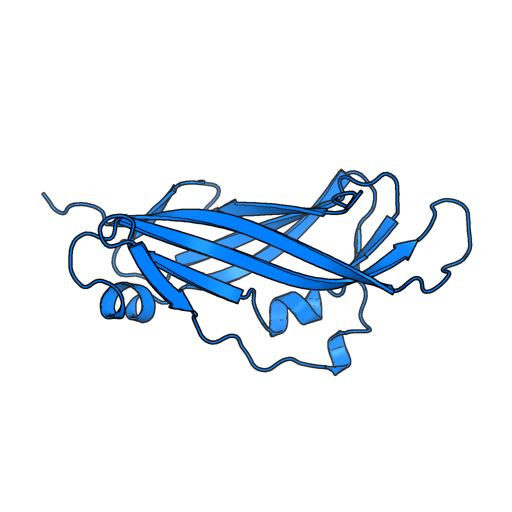CA . THR A 1 107 ? -15.785 3.810 12.155 1.00 69.00 107 THR A CA 1
ATOM 829 C C . THR A 1 107 ? -15.707 4.938 11.129 1.00 69.00 107 THR A C 1
ATOM 831 O O . THR A 1 107 ? -16.174 4.770 10.018 1.00 69.00 107 THR A O 1
ATOM 834 N N . ASP A 1 108 ? -15.160 6.097 11.490 1.00 89.88 108 ASP A N 1
ATOM 835 C CA . ASP A 1 108 ? -14.552 7.012 10.515 1.00 89.88 108 ASP A CA 1
ATOM 836 C C . ASP A 1 108 ? -13.041 6.936 10.715 1.00 89.88 108 ASP A C 1
ATOM 838 O O . ASP A 1 108 ? -12.474 7.536 11.637 1.00 89.88 108 ASP A O 1
ATOM 842 N N . ILE A 1 109 ? -12.417 6.072 9.919 1.00 91.94 109 ILE A N 1
ATOM 843 C CA . ILE A 1 109 ? -11.002 5.734 10.025 1.00 91.94 109 ILE A CA 1
ATOM 844 C C . ILE A 1 109 ? -10.339 6.014 8.689 1.00 91.94 109 ILE A C 1
ATOM 846 O O . ILE A 1 109 ? -10.828 5.603 7.641 1.00 91.94 109 ILE A O 1
ATOM 850 N N . SER A 1 110 ? -9.176 6.645 8.725 1.00 94.62 110 SER A N 1
ATOM 851 C CA . SER A 1 110 ? -8.263 6.655 7.590 1.00 94.62 110 SER A CA 1
ATOM 852 C C . SER A 1 110 ? -7.236 5.540 7.758 1.00 94.62 110 SER A C 1
ATOM 854 O O . SER A 1 110 ? -6.606 5.417 8.806 1.00 94.62 110 SER A O 1
ATOM 856 N N . VAL A 1 111 ? -7.043 4.731 6.723 1.00 94.94 111 VAL A N 1
ATOM 857 C CA . VAL A 1 111 ? -5.972 3.738 6.652 1.00 94.94 111 VAL A CA 1
ATOM 858 C C . VAL A 1 111 ? -4.883 4.293 5.766 1.00 94.94 111 VAL A C 1
ATOM 860 O O . VAL A 1 111 ? -5.060 4.439 4.557 1.00 94.94 111 VAL A O 1
ATOM 863 N N . ARG A 1 112 ? -3.743 4.607 6.374 1.00 96.19 112 ARG A N 1
ATOM 864 C CA . ARG A 1 112 ? -2.529 4.928 5.637 1.00 96.19 112 ARG A CA 1
ATOM 865 C C . ARG A 1 112 ? -1.821 3.631 5.274 1.00 96.19 112 ARG A C 1
ATOM 867 O O . ARG A 1 112 ? -1.545 2.809 6.144 1.00 96.19 112 ARG A O 1
ATOM 874 N N . ILE A 1 113 ? -1.547 3.472 3.990 1.00 95.12 113 ILE A N 1
ATOM 875 C CA . ILE A 1 113 ? -0.909 2.306 3.390 1.00 95.12 113 ILE A CA 1
ATOM 876 C C . ILE A 1 113 ? 0.459 2.761 2.910 1.00 95.12 113 ILE A C 1
ATOM 878 O O . ILE A 1 113 ? 0.540 3.675 2.093 1.00 95.12 113 ILE A O 1
ATOM 882 N N . GLU A 1 114 ? 1.520 2.141 3.412 1.00 94.31 114 GLU A N 1
ATOM 883 C CA . GLU A 1 114 ? 2.901 2.513 3.105 1.00 94.31 114 GLU A CA 1
ATOM 884 C C . GLU A 1 114 ? 3.636 1.312 2.504 1.00 94.31 114 GLU A C 1
ATOM 886 O O . GLU A 1 114 ? 3.668 0.210 3.067 1.00 94.31 114 GLU A O 1
ATOM 891 N N . LEU A 1 115 ? 4.230 1.532 1.333 1.00 92.25 115 LEU A N 1
ATOM 892 C CA . LEU A 1 115 ? 5.091 0.581 0.646 1.00 92.25 115 LEU A CA 1
ATOM 893 C C . LEU A 1 115 ? 6.523 1.095 0.714 1.00 92.25 115 LEU A C 1
ATOM 895 O O . LEU A 1 115 ? 6.795 2.217 0.300 1.00 92.25 115 LEU A O 1
ATOM 899 N N . SER A 1 116 ? 7.433 0.261 1.215 1.00 89.00 116 SER A N 1
ATOM 900 C CA . SER A 1 116 ? 8.867 0.551 1.247 1.00 89.00 116 SER A CA 1
ATOM 901 C C . SER A 1 116 ? 9.654 -0.678 0.801 1.00 89.00 116 SER A C 1
ATOM 903 O O . SER A 1 116 ? 9.480 -1.775 1.348 1.00 89.00 116 SER A O 1
ATOM 905 N N . THR A 1 117 ? 10.481 -0.511 -0.230 1.00 89.44 117 THR A N 1
ATOM 906 C CA . THR A 1 117 ? 11.344 -1.564 -0.782 1.00 89.44 117 THR A CA 1
ATOM 907 C C . THR A 1 117 ? 12.508 -0.963 -1.568 1.00 89.44 117 THR A C 1
ATOM 909 O O . THR A 1 117 ? 12.544 0.234 -1.825 1.00 89.44 117 THR A O 1
ATOM 912 N N . GLN A 1 118 ? 13.446 -1.803 -1.995 1.00 89.31 118 GLN A N 1
ATOM 913 C CA . GLN A 1 118 ? 14.408 -1.442 -3.032 1.00 89.31 118 GLN A CA 1
ATOM 914 C C . GLN A 1 118 ? 13.865 -1.846 -4.401 1.00 89.31 118 GLN A C 1
ATOM 916 O O . GLN A 1 118 ? 13.267 -2.918 -4.532 1.00 89.31 118 GLN A O 1
ATOM 921 N N . VAL A 1 119 ? 14.051 -0.979 -5.390 1.00 90.19 119 VAL A N 1
ATOM 922 C CA . VAL A 1 119 ? 13.684 -1.209 -6.790 1.00 90.19 119 VAL A CA 1
ATOM 923 C C . VAL A 1 119 ? 14.917 -1.105 -7.669 1.00 90.19 119 VAL A C 1
ATOM 925 O O . VAL A 1 119 ? 15.807 -0.306 -7.388 1.00 90.19 119 VAL A O 1
ATOM 928 N N . ASP A 1 120 ? 14.954 -1.902 -8.729 1.00 90.00 120 ASP A N 1
ATOM 929 C CA . ASP A 1 120 ? 15.979 -1.808 -9.766 1.00 90.00 120 ASP A CA 1
ATOM 930 C C . ASP A 1 120 ? 15.493 -0.864 -10.869 1.00 90.00 120 ASP A C 1
ATOM 932 O O . ASP A 1 120 ? 14.368 -1.015 -11.356 1.00 90.00 120 ASP A O 1
ATOM 936 N N . ILE A 1 121 ? 16.297 0.127 -11.249 1.00 86.19 121 ILE A N 1
ATOM 937 C CA . ILE A 1 121 ? 15.928 1.089 -12.293 1.00 86.19 121 ILE A CA 1
ATOM 938 C C . ILE A 1 121 ? 16.722 0.771 -13.553 1.00 86.19 121 ILE A C 1
ATOM 940 O O . ILE A 1 121 ? 17.893 1.117 -13.684 1.00 86.19 121 ILE A O 1
ATOM 944 N N . GLY A 1 122 ? 16.052 0.137 -14.511 1.00 74.50 122 GLY A N 1
ATOM 945 C CA . GLY A 1 122 ? 16.603 -0.106 -15.834 1.00 74.50 122 GLY A CA 1
ATOM 946 C C . GLY A 1 122 ? 16.402 1.093 -16.760 1.00 74.50 122 GLY A C 1
ATOM 947 O O . GLY A 1 122 ? 15.339 1.719 -16.794 1.00 74.50 122 GLY A O 1
ATOM 948 N N . SER A 1 123 ? 17.400 1.374 -17.594 1.00 59.16 123 SER A N 1
ATOM 949 C CA . SER A 1 123 ? 17.217 2.223 -18.773 1.00 59.16 123 SER A CA 1
ATOM 950 C C . SER A 1 123 ? 16.619 1.389 -19.909 1.00 59.16 123 SER A C 1
ATOM 952 O O . SER A 1 123 ? 17.010 0.240 -20.101 1.00 59.16 123 SER A O 1
ATOM 954 N N . ALA A 1 124 ? 15.712 1.957 -20.711 1.00 54.09 124 ALA A N 1
ATOM 955 C CA . ALA A 1 124 ? 15.195 1.295 -21.918 1.00 54.09 124 ALA A CA 1
ATOM 956 C C . ALA A 1 124 ? 16.298 0.983 -22.959 1.00 54.09 124 ALA A C 1
ATOM 958 O O . ALA A 1 124 ? 16.058 0.231 -23.901 1.00 54.09 124 ALA A O 1
ATOM 959 N N . SER A 1 125 ? 17.499 1.547 -22.774 1.00 45.44 125 SER A N 1
ATOM 960 C CA . SER A 1 125 ? 18.578 1.582 -23.765 1.00 45.44 125 SER A CA 1
ATOM 961 C C . SER A 1 125 ? 19.925 1.047 -23.260 1.00 45.44 125 SER A C 1
ATOM 963 O O . SER A 1 125 ? 20.910 1.132 -23.990 1.00 45.44 125 SER A O 1
ATOM 965 N N . GLN A 1 126 ? 20.022 0.544 -22.023 1.00 47.34 126 GLN A N 1
ATOM 966 C CA . GLN A 1 126 ? 21.283 0.045 -21.451 1.00 47.34 126 GLN A CA 1
ATOM 967 C C . GLN A 1 126 ? 21.076 -1.304 -20.747 1.00 47.34 126 GLN A C 1
ATOM 969 O O . GLN A 1 126 ? 19.984 -1.554 -20.234 1.00 47.34 126 GLN A O 1
ATOM 974 N N . PRO A 1 127 ? 22.100 -2.183 -20.720 1.00 46.94 127 PRO A N 1
ATOM 975 C CA . PRO A 1 127 ? 22.051 -3.416 -19.935 1.00 46.94 127 PRO A CA 1
ATOM 976 C C . PRO A 1 127 ? 21.736 -3.102 -18.462 1.00 46.94 127 PRO A C 1
ATOM 978 O O . PRO A 1 127 ? 22.057 -1.999 -18.014 1.00 46.94 127 PRO A O 1
ATOM 981 N N . PRO A 1 128 ? 21.119 -4.036 -17.712 1.00 51.19 128 PRO A N 1
ATOM 982 C CA . PRO A 1 128 ? 20.707 -3.815 -16.328 1.00 51.19 128 PRO A CA 1
ATOM 983 C C . PRO A 1 128 ? 21.926 -3.498 -15.458 1.00 51.19 128 PRO A C 1
ATOM 985 O O . PRO A 1 128 ? 22.633 -4.378 -14.974 1.00 51.19 128 PRO A O 1
ATOM 988 N N . THR A 1 129 ? 22.203 -2.213 -15.277 1.00 52.94 129 THR A N 1
ATOM 989 C CA . THR A 1 129 ? 23.003 -1.724 -14.166 1.00 52.94 129 THR A CA 1
ATOM 990 C C . THR A 1 129 ? 22.099 -1.818 -12.951 1.00 52.94 129 THR A C 1
ATOM 992 O O . THR A 1 129 ? 21.106 -1.103 -12.911 1.00 52.94 129 THR A O 1
ATOM 995 N N . HIS A 1 130 ? 22.414 -2.716 -12.016 1.00 58.25 130 HIS A N 1
ATOM 996 C CA . HIS A 1 130 ? 21.697 -2.916 -10.752 1.00 58.25 130 HIS A CA 1
ATOM 997 C C . HIS A 1 130 ? 21.757 -1.663 -9.849 1.00 58.25 130 HIS A C 1
ATOM 999 O O . HIS A 1 130 ? 22.376 -1.683 -8.784 1.00 58.25 130 HIS A O 1
ATOM 1005 N N . ASP A 1 131 ? 21.169 -0.548 -10.282 1.00 70.31 131 ASP A N 1
ATOM 1006 C CA . ASP A 1 131 ? 21.027 0.675 -9.495 1.00 70.31 131 ASP A CA 1
ATOM 1007 C C . ASP A 1 131 ? 19.814 0.504 -8.581 1.00 70.31 131 ASP A C 1
ATOM 1009 O O . ASP A 1 131 ? 18.689 0.908 -8.893 1.00 70.31 131 ASP A O 1
ATOM 1013 N N . LEU A 1 132 ? 20.049 -0.176 -7.457 1.00 80.06 132 LEU A N 1
ATOM 1014 C CA . LEU A 1 132 ? 19.040 -0.379 -6.430 1.00 80.06 132 LEU A CA 1
ATOM 1015 C C . LEU A 1 132 ? 18.750 0.945 -5.730 1.00 80.06 132 LEU A C 1
ATOM 1017 O O . 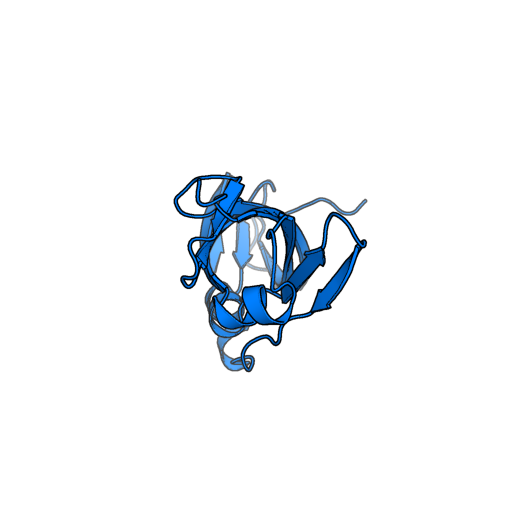LEU A 1 132 ? 19.584 1.477 -4.994 1.00 80.06 132 LEU A O 1
ATOM 1021 N N . ARG A 1 133 ? 17.526 1.441 -5.892 1.00 85.44 133 ARG A N 1
ATOM 1022 C CA . ARG A 1 133 ? 17.055 2.644 -5.206 1.00 85.44 133 ARG A CA 1
ATOM 1023 C C . ARG A 1 133 ? 16.009 2.311 -4.171 1.00 85.44 133 ARG A C 1
ATOM 1025 O O . ARG A 1 133 ? 15.135 1.477 -4.398 1.00 85.44 133 ARG A O 1
ATOM 1032 N N . ASN A 1 134 ? 16.077 3.000 -3.038 1.00 87.81 134 ASN A N 1
ATOM 1033 C CA . ASN A 1 134 ? 15.003 2.951 -2.061 1.00 87.81 134 ASN A CA 1
ATOM 1034 C C . ASN A 1 134 ? 13.768 3.622 -2.664 1.00 87.81 134 ASN A C 1
ATOM 1036 O O . ASN A 1 134 ? 13.825 4.757 -3.138 1.00 87.81 134 ASN A O 1
ATOM 1040 N N . PHE A 1 135 ? 12.664 2.895 -2.640 1.00 87.00 135 PHE A N 1
ATOM 1041 C CA . PHE A 1 135 ? 11.350 3.356 -3.024 1.00 87.00 135 PHE A CA 1
ATOM 1042 C C . PHE A 1 135 ? 10.470 3.375 -1.785 1.00 87.00 135 PHE A C 1
ATOM 1044 O O . PHE A 1 135 ? 10.326 2.358 -1.104 1.00 87.00 135 PHE A O 1
ATOM 1051 N N . GLU A 1 136 ? 9.862 4.527 -1.539 1.00 90.12 136 GLU A N 1
ATOM 1052 C CA . GLU A 1 136 ? 8.850 4.716 -0.515 1.00 90.12 136 GLU A CA 1
ATOM 1053 C C . GLU A 1 136 ? 7.677 5.452 -1.140 1.00 90.12 136 GLU A C 1
ATOM 1055 O O . GLU A 1 136 ? 7.851 6.483 -1.789 1.00 90.12 136 GLU A O 1
ATOM 1060 N N . ALA A 1 137 ? 6.481 4.915 -0.952 1.00 90.75 137 ALA A N 1
ATOM 1061 C CA . ALA A 1 137 ? 5.256 5.582 -1.340 1.00 90.75 137 ALA A CA 1
ATOM 1062 C C . ALA A 1 137 ? 4.161 5.261 -0.341 1.00 90.75 137 ALA A C 1
ATOM 1064 O O . ALA A 1 137 ? 4.143 4.197 0.287 1.00 90.75 137 ALA A O 1
ATOM 1065 N N . SER A 1 138 ? 3.221 6.187 -0.222 1.00 93.06 138 SER A N 1
ATOM 1066 C CA . SER A 1 138 ? 2.072 6.007 0.639 1.00 93.06 138 SER A CA 1
ATOM 1067 C C . SER A 1 138 ? 0.804 6.485 -0.035 1.00 93.06 138 SER A C 1
ATOM 1069 O O . SER A 1 138 ? 0.822 7.344 -0.913 1.00 93.06 138 SER A O 1
ATOM 1071 N N . THR A 1 139 ? -0.309 5.913 0.390 1.00 94.81 139 THR A N 1
ATOM 1072 C CA . THR A 1 139 ? -1.643 6.365 0.020 1.00 94.81 139 THR A CA 1
ATOM 1073 C C . THR A 1 139 ? -2.552 6.252 1.233 1.00 94.81 139 THR A C 1
ATOM 1075 O O . THR A 1 139 ? -2.221 5.575 2.209 1.00 94.81 139 THR A O 1
ATOM 1078 N N . THR A 1 140 ? -3.675 6.959 1.219 1.00 94.81 140 THR A N 1
ATOM 1079 C CA . THR A 1 140 ? -4.642 6.930 2.318 1.00 94.81 140 THR A CA 1
ATOM 1080 C C . THR A 1 140 ? -6.010 6.573 1.774 1.00 94.81 140 THR A C 1
ATOM 1082 O O . THR A 1 140 ? -6.452 7.134 0.777 1.00 94.81 140 THR A O 1
ATOM 1085 N N . LEU A 1 141 ? -6.668 5.641 2.452 1.00 94.06 141 LEU A N 1
ATOM 1086 C CA . LEU A 1 141 ? -7.990 5.136 2.121 1.00 94.06 141 LEU A CA 1
ATOM 1087 C C . LEU A 1 141 ? -8.928 5.398 3.296 1.00 94.06 141 LEU A C 1
ATOM 1089 O O . LEU A 1 141 ? -8.564 5.114 4.437 1.00 94.06 141 LEU A O 1
ATOM 1093 N N . ARG A 1 142 ? -10.122 5.934 3.046 1.00 94.00 142 ARG A N 1
ATOM 1094 C CA . ARG A 1 142 ? -11.097 6.190 4.113 1.00 94.00 142 ARG A CA 1
ATOM 1095 C C . ARG A 1 142 ? -12.034 5.000 4.275 1.00 94.00 142 ARG A C 1
ATOM 1097 O O . ARG A 1 142 ? -12.527 4.449 3.294 1.00 94.00 142 ARG A O 1
ATOM 1104 N N . ILE A 1 143 ? -12.286 4.625 5.521 1.00 91.69 143 ILE A N 1
ATOM 1105 C CA . ILE A 1 143 ? -13.188 3.552 5.922 1.00 91.69 143 ILE A CA 1
ATOM 1106 C C . ILE A 1 143 ? -14.307 4.151 6.763 1.00 91.69 143 ILE A C 1
ATOM 1108 O O . ILE A 1 143 ? -14.050 4.781 7.791 1.00 91.69 143 ILE A O 1
ATOM 1112 N N . LEU A 1 144 ? -15.538 3.913 6.321 1.00 90.56 144 LEU A N 1
ATOM 1113 C CA . LEU A 1 144 ? -16.766 4.372 6.951 1.00 90.56 144 LEU A CA 1
ATOM 1114 C C . LEU A 1 144 ? -17.581 3.167 7.427 1.00 90.56 144 LEU A C 1
ATOM 1116 O O . LEU A 1 144 ? -17.864 2.266 6.644 1.00 90.56 144 LEU A O 1
ATOM 1120 N N . SER A 1 145 ? -17.994 3.129 8.691 1.00 83.25 145 SER A N 1
ATOM 1121 C CA . SER A 1 145 ? -19.015 2.175 9.134 1.00 83.25 145 SER A CA 1
ATOM 1122 C C . SER A 1 145 ? -20.356 2.562 8.533 1.00 83.25 145 SER A C 1
ATOM 1124 O O . SER A 1 145 ? -20.734 3.733 8.599 1.00 83.25 145 SER A O 1
ATOM 1126 N N . GLN A 1 146 ? -21.102 1.583 8.030 1.00 68.56 146 GLN A N 1
ATOM 1127 C CA . GLN A 1 146 ? -22.502 1.803 7.697 1.00 68.56 146 GLN A CA 1
ATOM 1128 C C . GLN A 1 146 ? -23.260 2.095 9.003 1.00 68.56 146 GLN A C 1
ATOM 1130 O O . GLN A 1 146 ? -23.196 1.307 9.948 1.00 68.56 146 GLN A O 1
ATOM 1135 N N . GLU A 1 147 ? -23.921 3.252 9.097 1.00 55.50 147 GLU A N 1
ATOM 1136 C CA . GLU A 1 147 ? -24.885 3.474 10.174 1.00 55.50 147 GLU A CA 1
ATOM 1137 C C . GLU A 1 147 ? -26.025 2.475 9.956 1.00 55.50 147 GLU A C 1
ATOM 1139 O O . GLU A 1 147 ? -26.716 2.533 8.937 1.00 55.50 147 GLU A O 1
ATOM 1144 N N . SER A 1 148 ? -26.193 1.518 10.872 1.00 41.25 148 SER A N 1
ATOM 1145 C CA . SER A 1 148 ? -27.471 0.814 10.950 1.00 41.25 148 SER A CA 1
ATOM 1146 C C . SER A 1 148 ? -28.548 1.852 11.294 1.00 41.25 148 SER A C 1
ATOM 1148 O O . SER A 1 148 ? -28.307 2.642 12.214 1.00 41.25 148 SER A O 1
ATOM 1150 N N . PRO A 1 149 ? -29.674 1.884 10.559 1.00 45.31 149 PRO A N 1
ATOM 1151 C CA . PRO A 1 149 ? -30.794 2.776 10.848 1.00 45.31 149 PRO A CA 1
ATOM 1152 C C . PRO A 1 149 ? -31.409 2.522 12.230 1.00 45.31 149 PRO A C 1
ATOM 1154 O O . PRO A 1 149 ? -31.300 1.380 12.738 1.00 45.31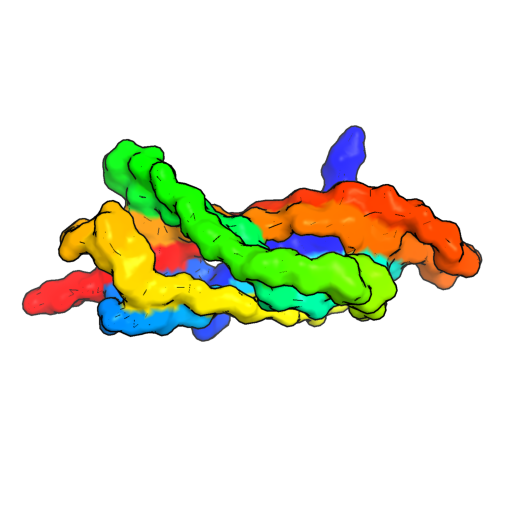 149 PRO A O 1
#

pLDDT: mean 86.04, std 13.43, range [30.81, 96.75]

Radius of gyration: 16.96 Å; chains: 1; bounding box: 54×31×42 Å

Foldseek 3Di:
DPDQQKAKDKDFVPHLEAEQPLFKTKIKIKIWGQDQWKKFDLQVQCQQFDWWKWKAQPVPRDIDTDHTHDGPVVSLPVTDIHHNGRMDIHIDIDGSCNQCVVPVPWDFIKIKTKDWHWMFTHHPPDDRPRPTDIHIDIDIGTYTYDPDD

Organism: NCBI:txid551987

Secondary structure (DSSP, 8-state):
-----EEEEEEBTTBSEEEE-SSPEEEEEEEEE-SSSEEEE-HHHHHHH--EEEEEETTT--EEEPPPPPP-GGGGG-PEEE-TT-EEEEEEEE-HHHHHHH-SS--EEEEEEEEEEEEEEE-TTS-----EEEEEEEEEEEEEE----